Protein AF-Q9W372-F1 (afdb_monomer)

pLDDT: mean 86.79, std 15.68, range [39.38, 98.62]

Nearest PDB structures (foldseek):
  6opb-assembly3_B  TM=8.010E-01  e=6.451E-03  Aedes aegypti
  3l4a-assembly1_A  TM=7.062E-01  e=1.240E-02  Anopheles gambiae str. PEST
  3l47-assembly1_A  TM=7.186E-01  e=2.049E-02  Anopheles gambiae str. PEST
  3pji-assembly1_A  TM=7.086E-01  e=1.948E-02  Anopheles gambiae str. PEST
  3qme-assembly1_A  TM=6.723E-01  e=3.062E-02  Anopheles gambiae str. PEST

Solvent-accessible surface area (backbone atoms only — not comparable to full-atom values): 9395 Å² total; per-residue (Å²): 139,90,75,76,69,62,62,59,54,54,55,53,52,54,57,56,61,68,66,68,78,74,68,73,76,80,71,77,73,76,84,73,58,42,76,64,42,50,48,52,53,49,30,50,54,64,42,41,67,88,51,52,73,66,58,50,52,36,51,73,68,70,49,83,62,101,41,73,70,49,27,50,31,51,38,46,31,35,42,71,69,67,38,36,42,90,89,72,37,61,38,37,72,59,47,39,68,75,44,38,53,100,93,47,45,58,51,87,61,38,43,57,47,41,50,49,21,34,65,74,40,64,68,97,66,86,54,73,68,52,41,29,53,28,46,39,48,22,47,56,49,30,48,77,39,74,60,23,60,48,47,55,53,54,52,46,28,40,75,72,67,74,72

Organism: Drosophila melanogaster (NCBI:txid7227)

InterPro domains:
  IPR006170 Pheromone/general odorant binding protein [PF01395] (36-143)
  IPR006170 Pheromone/general odorant binding protein [SM00708] (43-146)
  IPR036728 Pheromone/general odorant binding protein superfamily [G3DSA:1.10.238.20] (42-150)
  IPR036728 Pheromone/general odorant binding protein superfamily [SSF47565] (39-142)

Radius of gyration: 27.06 Å; Cα contacts (8 Å, |Δi|>4): 129; chains: 1; bounding box: 69×53×75 Å

Foldseek 3Di:
DDDVPPVVVVVVVVVVVVVPPPPDPPPPPQLDDDPLLVLLVVLLCVLCVPPDPVRSVCVLQVNQDPDPSSLSSQVSSCVSVVQQDLVQGGPQVVCCVSFNDDPTDDSVFRSCQLNVLLVVQDDPDDDDVSSSVSNSSSLVSSCVGVNVVRVSVVSNCSVVVND

Sequence (163 aa):
MMRRSQIGLLSRLLLLLLVVELTPPAIPVPMRSSPQSLALLRARDQCGRELTAAQRLQLDRMQFEDAAHVRHYLHCFWSRLQLWLDETGFQAQRIVQSFGGERRLNVEQALPAINGCNAKTSSRGSGAQTVVDWCFRAFVCVLATPVGEWYKRHMSDVINGNA

Secondary structure (DSSP, 8-state):
---SHHHHHHHHHHHHHHHTT-------------HHHHHHHHHHHHHTTTS-HHHHHHHHTT---S-HHHHHHHHHHHHHTT-EETTTEE-HHHHHHHHBSTTSB-HHHHHHHHHHHHHHH-----SHHHHHHHHHHHHHHHHTSHHHHHHHHHHHHHHHT--

Structure (mmCIF, N/CA/C/O backbone):
data_AF-Q9W372-F1
#
_entry.id   AF-Q9W372-F1
#
loop_
_atom_site.group_PDB
_atom_site.id
_atom_site.type_symbol
_atom_site.label_atom_id
_atom_site.label_alt_id
_atom_site.label_comp_id
_atom_site.label_asym_id
_atom_site.label_entity_id
_atom_site.label_seq_id
_atom_site.pdbx_PDB_ins_code
_atom_site.Cartn_x
_atom_site.Cartn_y
_atom_site.Cartn_z
_atom_site.occupancy
_atom_site.B_iso_or_equiv
_atom_site.auth_seq_id
_atom_site.auth_comp_id
_atom_site.auth_asym_id
_atom_site.auth_atom_id
_atom_site.pdbx_PDB_model_num
ATOM 1 N N . MET A 1 1 ? 53.125 36.946 -60.446 1.00 39.38 1 MET A N 1
ATOM 2 C CA . MET A 1 1 ? 51.643 36.857 -60.390 1.00 39.38 1 MET A CA 1
ATOM 3 C C . MET A 1 1 ? 51.261 35.611 -59.584 1.00 39.38 1 MET A C 1
ATOM 5 O O . MET A 1 1 ? 52.075 34.709 -59.546 1.00 39.38 1 MET A O 1
ATOM 9 N N . MET A 1 2 ? 50.082 35.577 -58.942 1.00 48.38 2 MET A N 1
ATOM 10 C CA . MET A 1 2 ? 49.564 34.552 -57.992 1.00 48.38 2 MET A CA 1
ATOM 11 C C . MET A 1 2 ? 49.953 34.687 -56.501 1.00 48.38 2 MET A C 1
ATOM 13 O O . MET A 1 2 ? 50.725 33.904 -55.966 1.00 48.38 2 MET A O 1
ATOM 17 N N . ARG A 1 3 ? 49.312 35.620 -55.779 1.00 57.56 3 ARG A N 1
ATOM 18 C CA . ARG A 1 3 ? 49.050 35.483 -54.320 1.00 57.56 3 ARG A CA 1
ATOM 19 C C . ARG A 1 3 ? 47.614 35.847 -53.896 1.00 57.56 3 ARG A C 1
ATOM 21 O O . ARG A 1 3 ? 47.285 35.770 -52.721 1.00 57.56 3 ARG A O 1
ATOM 28 N N . ARG A 1 4 ? 46.720 36.186 -54.838 1.00 59.00 4 ARG A N 1
ATOM 29 C CA . ARG A 1 4 ? 45.326 36.586 -54.537 1.00 59.00 4 ARG A CA 1
ATOM 30 C C . ARG A 1 4 ? 44.377 35.419 -54.210 1.00 59.00 4 ARG A C 1
ATOM 32 O O . ARG A 1 4 ? 43.298 35.667 -53.694 1.00 59.00 4 ARG A O 1
ATOM 39 N N . SER A 1 5 ? 44.772 34.166 -54.460 1.00 60.56 5 SER A N 1
ATOM 40 C CA . SER A 1 5 ? 43.883 33.002 -54.277 1.00 60.56 5 SER A CA 1
ATOM 41 C C . SER A 1 5 ? 43.792 32.504 -52.823 1.00 60.56 5 SER A C 1
ATOM 43 O O . SER A 1 5 ? 42.772 31.959 -52.416 1.00 60.56 5 SER A O 1
ATOM 45 N N . GLN A 1 6 ? 44.825 32.726 -51.998 1.00 58.47 6 GLN A N 1
ATOM 46 C CA . GLN A 1 6 ? 44.859 32.176 -50.632 1.00 58.47 6 GLN A CA 1
ATOM 47 C C . GLN A 1 6 ? 43.989 32.950 -49.630 1.00 58.47 6 GLN A C 1
ATOM 49 O O . GLN A 1 6 ? 43.471 32.361 -48.685 1.00 58.47 6 GLN A O 1
ATOM 54 N N . ILE A 1 7 ? 43.760 34.248 -49.861 1.00 59.41 7 ILE A N 1
ATOM 55 C CA . ILE A 1 7 ? 42.961 35.092 -48.956 1.00 59.41 7 ILE A CA 1
ATOM 56 C C . ILE A 1 7 ? 41.478 34.676 -48.989 1.00 59.41 7 ILE A C 1
ATOM 58 O O . ILE A 1 7 ? 40.814 34.653 -47.954 1.00 59.41 7 ILE A O 1
ATOM 62 N N . GLY A 1 8 ? 40.967 34.268 -50.159 1.00 58.03 8 GLY A N 1
ATOM 63 C CA . GLY A 1 8 ? 39.575 33.830 -50.307 1.00 58.03 8 GLY A CA 1
ATOM 64 C C . GLY A 1 8 ? 39.264 32.505 -49.602 1.00 58.03 8 GLY A C 1
ATOM 65 O O . GLY A 1 8 ? 38.163 32.329 -49.082 1.00 58.03 8 GLY A O 1
ATOM 66 N N . LEU A 1 9 ? 40.234 31.587 -49.543 1.00 62.25 9 LEU A N 1
ATOM 67 C CA . LEU A 1 9 ? 40.067 30.283 -48.890 1.00 62.25 9 LEU A CA 1
ATOM 68 C C . LEU A 1 9 ? 40.033 30.409 -47.363 1.00 62.25 9 LEU A C 1
ATOM 70 O O . LEU A 1 9 ? 39.184 29.791 -46.726 1.00 62.25 9 LEU A O 1
ATOM 74 N N . LEU A 1 10 ? 40.886 31.262 -46.785 1.00 64.69 10 LEU A N 1
ATOM 75 C CA . LEU A 1 10 ? 40.915 31.499 -45.337 1.00 64.69 10 LEU A CA 1
ATOM 76 C C . LEU A 1 10 ? 39.623 32.158 -44.835 1.00 64.69 10 LEU A C 1
ATOM 78 O O . LEU A 1 10 ? 39.091 31.760 -43.802 1.00 64.69 10 LEU A O 1
ATOM 82 N N . SER A 1 11 ? 39.072 33.110 -45.594 1.00 67.94 11 SER A N 1
ATOM 83 C CA . SER A 1 11 ? 37.812 33.774 -45.234 1.00 67.94 11 SER A CA 1
ATOM 84 C C . SER A 1 11 ? 36.612 32.818 -45.271 1.00 67.94 11 SER A C 1
ATOM 86 O O . SER A 1 11 ? 35.770 32.862 -44.375 1.00 67.94 11 SER A O 1
ATOM 88 N N . ARG A 1 12 ? 36.559 31.899 -46.247 1.00 64.00 12 ARG A N 1
ATOM 89 C CA . ARG A 1 12 ? 35.511 30.865 -46.305 1.00 64.00 12 ARG A CA 1
ATOM 90 C C . ARG A 1 12 ? 35.622 29.851 -45.166 1.00 64.00 12 ARG A C 1
ATOM 92 O O . ARG A 1 12 ? 34.593 29.434 -44.646 1.00 64.00 12 ARG A O 1
ATOM 99 N N . LEU A 1 13 ? 36.841 29.488 -44.760 1.00 63.72 13 LEU A N 1
ATOM 100 C CA . LEU A 1 13 ? 37.056 28.564 -43.643 1.00 63.72 13 LEU A CA 1
ATOM 101 C C . LEU A 1 13 ? 36.618 29.175 -42.304 1.00 63.72 13 LEU A C 1
ATOM 103 O O . LEU A 1 13 ? 35.973 28.503 -41.505 1.00 63.72 13 LEU A O 1
ATOM 107 N N . LEU A 1 14 ? 36.920 30.460 -42.086 1.00 64.69 14 LEU A N 1
ATOM 108 C CA . LEU A 1 14 ? 36.547 31.167 -40.860 1.00 64.69 14 LEU A CA 1
ATOM 109 C C . LEU A 1 14 ? 35.024 31.328 -40.732 1.00 64.69 14 LEU A C 1
ATOM 111 O O . LEU A 1 14 ? 34.477 31.184 -39.642 1.00 64.69 14 LEU A O 1
ATOM 115 N N . LEU A 1 15 ? 34.330 31.574 -41.850 1.00 60.53 15 LEU A N 1
ATOM 116 C CA . LEU A 1 15 ? 32.871 31.682 -41.859 1.00 60.53 15 LEU A CA 1
ATOM 117 C C . LEU A 1 15 ? 32.191 30.321 -41.626 1.00 60.53 15 LEU A C 1
ATOM 119 O O . LEU A 1 15 ? 31.175 30.269 -40.942 1.00 60.53 15 LEU A O 1
ATOM 123 N N . LEU A 1 16 ? 32.760 29.221 -42.140 1.00 58.44 16 LEU A N 1
ATOM 124 C CA . LEU A 1 16 ? 32.255 27.872 -41.852 1.00 58.44 16 LEU A CA 1
ATOM 125 C C . LEU A 1 16 ? 32.456 27.477 -40.383 1.00 58.44 16 LEU A C 1
ATOM 127 O O . LEU A 1 16 ? 31.578 26.842 -39.809 1.00 58.44 16 LEU A O 1
ATOM 131 N N . LEU A 1 17 ? 33.573 27.875 -39.768 1.00 59.56 17 LEU A N 1
ATOM 132 C CA . LEU A 1 17 ? 33.836 27.616 -38.349 1.00 59.56 17 LEU A CA 1
ATOM 133 C C . LEU A 1 17 ? 32.842 28.339 -37.429 1.00 59.56 17 LEU A C 1
ATOM 135 O O . LEU A 1 17 ? 32.456 27.782 -36.407 1.00 59.56 17 LEU A O 1
ATOM 139 N N . LEU A 1 18 ? 32.366 29.530 -37.805 1.00 57.72 18 LEU A N 1
ATOM 140 C CA . LEU A 1 18 ? 31.424 30.293 -36.977 1.00 57.72 18 LEU A CA 1
ATOM 141 C C . LEU A 1 18 ? 29.989 29.735 -36.964 1.00 57.72 18 LEU A C 1
ATOM 143 O O . LEU A 1 18 ? 29.236 30.044 -36.046 1.00 57.72 18 LEU A O 1
ATOM 147 N N . VAL A 1 19 ? 29.592 28.921 -37.949 1.00 57.00 19 VAL A N 1
ATOM 148 C CA . VAL A 1 19 ? 28.222 28.371 -38.022 1.00 57.00 19 VAL A CA 1
ATOM 149 C C . VAL A 1 19 ? 28.062 27.090 -37.186 1.00 57.00 19 VAL A C 1
ATOM 151 O O . VAL A 1 19 ? 26.941 26.715 -36.852 1.00 57.00 19 VAL A O 1
ATOM 154 N N . VAL A 1 20 ? 29.155 26.422 -36.802 1.00 60.22 20 VAL A N 1
ATOM 155 C CA . VAL A 1 20 ? 29.088 25.083 -36.183 1.00 60.22 20 VAL A CA 1
ATOM 156 C C . VAL A 1 20 ? 28.820 25.105 -34.668 1.00 60.22 20 VAL A C 1
ATOM 158 O O . VAL A 1 20 ? 28.334 24.111 -34.140 1.00 60.22 20 VAL A O 1
ATOM 161 N N . GLU A 1 21 ? 29.013 26.220 -33.957 1.00 53.38 21 GLU A N 1
ATOM 162 C CA . GLU A 1 21 ? 28.850 26.254 -32.486 1.00 53.38 21 GLU A CA 1
ATOM 163 C C . GLU A 1 21 ? 27.515 26.826 -31.973 1.00 53.38 21 GLU A C 1
ATOM 165 O O . GLU A 1 21 ? 27.412 27.300 -30.845 1.00 53.38 21 GLU A O 1
ATOM 170 N N . LEU A 1 22 ? 26.446 26.738 -32.765 1.00 55.44 22 LEU A N 1
ATOM 171 C CA . LEU A 1 22 ? 25.080 26.998 -32.289 1.00 55.44 22 LEU A CA 1
ATOM 172 C C . LEU A 1 22 ? 24.267 25.701 -32.205 1.00 55.44 22 LEU A C 1
ATOM 174 O O . LEU A 1 22 ? 23.117 25.639 -32.628 1.00 55.44 22 LEU A O 1
ATOM 178 N N . THR A 1 23 ? 24.846 24.644 -31.631 1.00 60.53 23 THR A N 1
ATOM 179 C CA . THR A 1 23 ? 24.037 23.596 -30.999 1.00 60.53 23 THR A CA 1
ATOM 180 C C . THR A 1 23 ? 23.602 24.130 -29.636 1.00 60.53 23 THR A C 1
ATOM 182 O O . THR A 1 23 ? 24.441 24.182 -28.732 1.00 60.53 23 THR A O 1
ATOM 185 N N . PRO A 1 24 ? 22.340 24.570 -29.450 1.00 56.09 24 PRO A N 1
ATOM 186 C CA . PRO A 1 24 ? 21.874 24.922 -28.119 1.00 56.09 24 PRO A CA 1
ATOM 187 C C . PRO A 1 24 ? 22.107 23.711 -27.207 1.00 56.09 24 PRO A C 1
ATOM 189 O O . PRO A 1 24 ? 21.836 22.581 -27.634 1.00 56.09 24 PRO A O 1
ATOM 192 N N . PRO A 1 25 ? 22.649 23.910 -25.992 1.00 60.38 25 PRO A N 1
ATOM 193 C CA . PRO A 1 25 ? 22.896 22.809 -25.080 1.00 60.38 25 PRO A CA 1
ATOM 194 C C . PRO A 1 25 ? 21.588 22.047 -24.919 1.00 60.38 25 PRO A C 1
ATOM 196 O O . PRO A 1 25 ? 20.545 22.650 -24.657 1.00 60.38 25 PRO A O 1
ATOM 199 N N . ALA A 1 26 ? 21.638 20.732 -25.130 1.00 56.06 26 ALA A N 1
ATOM 200 C CA . ALA A 1 26 ? 20.535 19.847 -24.816 1.00 56.06 26 ALA A CA 1
ATOM 201 C C . ALA A 1 26 ? 20.230 20.029 -23.327 1.00 56.06 26 ALA A C 1
ATOM 203 O O . ALA A 1 26 ? 20.900 19.452 -22.474 1.00 56.06 26 ALA A O 1
ATOM 204 N N . ILE A 1 27 ? 19.269 20.898 -23.008 1.00 58.22 27 ILE A N 1
ATOM 205 C CA . ILE A 1 27 ? 18.729 21.020 -21.662 1.00 58.22 27 ILE A CA 1
ATOM 206 C C . ILE A 1 27 ? 18.218 19.616 -21.343 1.00 58.22 27 ILE A C 1
ATOM 208 O O . ILE A 1 27 ? 17.363 19.127 -22.090 1.00 58.22 27 ILE A O 1
ATOM 212 N N . PRO A 1 28 ? 18.748 18.932 -20.313 1.00 54.28 28 PRO A N 1
ATOM 213 C CA . PRO A 1 28 ? 18.255 17.621 -19.935 1.00 54.28 28 PRO A CA 1
ATOM 214 C C . PRO A 1 28 ? 16.759 17.759 -19.688 1.00 54.28 28 PRO A C 1
ATOM 216 O O . PRO A 1 28 ? 16.335 18.455 -18.764 1.00 54.28 28 PRO A O 1
ATOM 219 N N . VAL A 1 29 ? 15.952 17.165 -20.566 1.00 53.31 29 VAL A N 1
ATOM 220 C CA . VAL A 1 29 ? 14.507 17.121 -20.369 1.00 53.31 29 VAL A CA 1
ATOM 221 C C . VAL A 1 29 ? 14.312 16.403 -19.035 1.00 53.31 29 VAL A C 1
ATOM 223 O O . VAL A 1 29 ? 14.809 15.281 -18.902 1.00 53.31 29 VAL A O 1
ATOM 226 N N . PRO A 1 30 ? 13.670 17.022 -18.026 1.00 52.88 30 PRO A N 1
ATOM 227 C CA . PRO A 1 30 ? 13.485 16.373 -16.738 1.00 52.88 30 PRO A CA 1
ATOM 228 C C . PRO A 1 30 ? 12.809 15.023 -16.979 1.00 52.88 30 PRO A C 1
ATOM 230 O O . PRO A 1 30 ? 11.783 14.970 -17.665 1.00 52.88 30 PRO A O 1
ATOM 233 N N . MET A 1 31 ? 13.422 13.941 -16.479 1.00 50.59 31 MET A N 1
ATOM 234 C CA . MET A 1 31 ? 12.896 12.580 -16.593 1.00 50.59 31 MET A CA 1
ATOM 235 C C . MET A 1 31 ? 11.457 12.592 -16.083 1.00 50.59 31 MET A C 1
ATOM 237 O O . MET A 1 31 ? 11.191 12.713 -14.888 1.00 50.59 31 MET A O 1
ATOM 241 N N . ARG A 1 32 ? 10.509 12.566 -17.019 1.00 62.25 32 ARG A N 1
ATOM 242 C CA . ARG A 1 32 ? 9.089 12.615 -16.705 1.00 62.25 32 ARG A CA 1
ATOM 243 C C . ARG A 1 32 ? 8.731 11.267 -16.104 1.00 62.25 32 ARG A C 1
ATOM 245 O O . ARG A 1 32 ? 8.715 10.273 -16.823 1.00 62.25 32 ARG A O 1
ATOM 252 N N . SER A 1 33 ? 8.450 11.243 -14.803 1.00 69.25 33 SER A N 1
ATOM 253 C CA . SER A 1 33 ? 7.972 10.039 -14.126 1.00 69.25 33 SER A CA 1
ATOM 254 C C . SER A 1 33 ? 6.782 9.449 -14.885 1.00 69.25 33 SER A C 1
ATOM 256 O O . SER A 1 33 ? 5.926 10.192 -15.387 1.00 69.25 33 SER A O 1
ATOM 258 N N . SE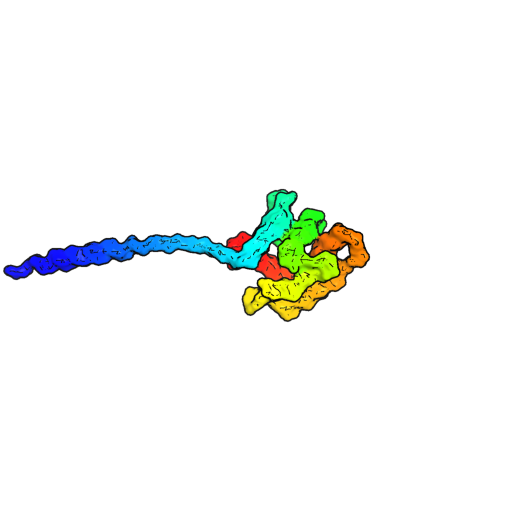R A 1 34 ? 6.708 8.119 -14.957 1.00 81.00 34 SER A N 1
ATOM 259 C CA . SER A 1 34 ? 5.561 7.449 -15.576 1.00 81.00 34 SER A CA 1
ATOM 260 C C . SER A 1 34 ? 4.239 7.887 -14.910 1.00 81.00 34 SER A C 1
ATOM 262 O O . SER A 1 34 ? 4.234 8.270 -13.732 1.00 81.00 34 SER A O 1
ATOM 264 N N . PRO A 1 35 ? 3.086 7.835 -15.607 1.00 86.25 35 PRO A N 1
ATOM 265 C CA . PRO A 1 35 ? 1.790 8.139 -14.996 1.00 86.25 35 PRO A CA 1
ATOM 266 C C . PRO A 1 35 ? 1.521 7.333 -13.716 1.00 86.25 35 PRO A C 1
ATOM 268 O O . PRO A 1 35 ? 0.913 7.855 -12.780 1.00 86.25 35 PRO A O 1
ATOM 271 N N . GLN A 1 36 ? 2.012 6.091 -13.663 1.00 87.12 36 GLN A N 1
ATOM 272 C CA . GLN A 1 36 ? 1.931 5.206 -12.504 1.00 87.12 36 GLN A CA 1
ATOM 273 C C . GLN A 1 36 ? 2.830 5.691 -11.359 1.00 87.12 36 GLN A C 1
ATOM 275 O O . GLN A 1 36 ? 2.339 5.856 -10.242 1.00 87.12 36 GLN A O 1
ATOM 280 N N . SER A 1 37 ? 4.101 6.005 -11.634 1.00 90.19 37 SER A N 1
ATOM 281 C CA . SER A 1 37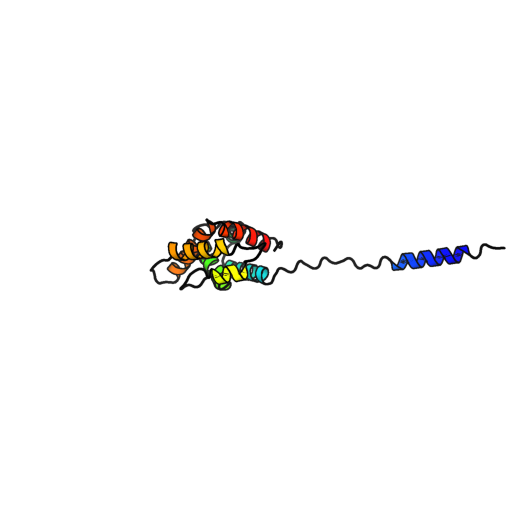 ? 5.026 6.600 -10.655 1.00 90.19 37 SER A CA 1
ATOM 282 C C . SER A 1 37 ? 4.422 7.878 -10.054 1.00 90.19 37 SER A C 1
ATOM 284 O O . SER A 1 37 ? 4.397 8.063 -8.839 1.00 90.19 37 SER A O 1
ATOM 28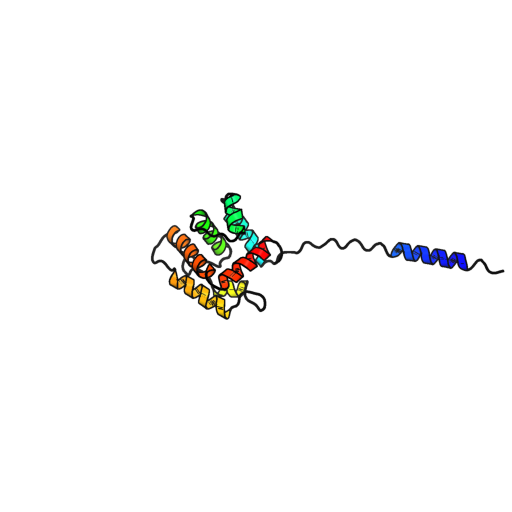6 N N . LEU A 1 38 ? 3.824 8.733 -10.890 1.00 92.75 38 LEU A N 1
ATOM 287 C CA . LEU A 1 38 ? 3.157 9.955 -10.441 1.00 92.75 38 LEU A CA 1
ATOM 288 C C . LEU A 1 38 ? 1.893 9.680 -9.603 1.00 92.75 38 LEU A C 1
ATOM 290 O O . LEU A 1 38 ? 1.552 10.480 -8.731 1.00 92.75 38 LEU A O 1
ATOM 294 N N . ALA A 1 39 ? 1.159 8.596 -9.862 1.00 94.94 39 ALA A N 1
ATOM 295 C CA . ALA A 1 39 ? 0.016 8.201 -9.036 1.00 94.94 39 ALA A CA 1
ATOM 296 C C . ALA A 1 39 ? 0.466 7.739 -7.639 1.00 94.94 39 ALA A C 1
ATOM 298 O O . ALA A 1 39 ? -0.110 8.180 -6.644 1.00 94.94 39 ALA A O 1
ATOM 299 N N . LEU A 1 40 ? 1.539 6.943 -7.561 1.00 95.56 40 LEU A N 1
ATOM 300 C CA . LEU A 1 40 ? 2.155 6.521 -6.298 1.00 95.56 40 LEU A CA 1
ATOM 301 C C . LEU A 1 40 ? 2.640 7.724 -5.480 1.00 95.56 40 LEU A C 1
ATOM 303 O O . LEU A 1 40 ? 2.310 7.841 -4.301 1.00 95.56 40 LEU A O 1
ATOM 307 N N . LEU A 1 41 ? 3.358 8.660 -6.112 1.00 95.88 41 LEU A N 1
ATOM 308 C CA . LEU A 1 41 ? 3.846 9.873 -5.446 1.00 95.88 41 LEU A CA 1
ATOM 309 C C . LEU A 1 41 ? 2.700 10.763 -4.944 1.00 95.88 41 LEU A C 1
ATOM 311 O O . LEU A 1 41 ? 2.775 11.288 -3.834 1.00 95.88 41 LEU A O 1
ATOM 315 N N . ARG A 1 42 ? 1.615 10.895 -5.719 1.00 97.56 42 ARG A N 1
ATOM 316 C CA . ARG A 1 42 ? 0.419 11.644 -5.298 1.00 97.56 42 ARG A CA 1
ATOM 317 C C . ARG A 1 42 ? -0.294 10.987 -4.119 1.00 97.56 42 ARG A C 1
ATOM 319 O O . ARG A 1 42 ? -0.657 11.693 -3.182 1.00 97.56 42 ARG A O 1
ATOM 326 N N . ALA A 1 43 ? -0.485 9.668 -4.144 1.00 98.00 43 ALA A N 1
ATOM 327 C CA . ALA A 1 43 ? -1.088 8.940 -3.027 1.00 98.00 43 ALA A CA 1
ATOM 328 C C . ALA A 1 43 ? -0.232 9.070 -1.758 1.00 98.00 43 ALA A C 1
ATOM 330 O O . ALA A 1 43 ? -0.762 9.384 -0.694 1.00 98.00 43 ALA A O 1
ATOM 331 N N . ARG A 1 44 ? 1.094 8.924 -1.891 1.00 97.00 44 ARG A N 1
ATOM 332 C CA . ARG A 1 44 ? 2.064 9.125 -0.805 1.00 97.00 44 ARG A CA 1
ATOM 333 C C . ARG A 1 44 ? 1.956 10.520 -0.194 1.00 97.00 44 ARG A C 1
ATOM 335 O O . ARG A 1 44 ? 1.838 10.636 1.023 1.00 97.00 44 ARG A O 1
ATOM 342 N N . ASP A 1 45 ? 1.970 11.573 -1.011 1.00 97.19 45 ASP A N 1
ATOM 343 C CA . ASP A 1 45 ? 1.879 12.945 -0.500 1.00 97.19 45 ASP A CA 1
ATOM 344 C C . ASP A 1 45 ? 0.545 13.205 0.212 1.00 97.19 45 ASP A C 1
ATOM 346 O O . ASP A 1 45 ? 0.523 13.725 1.327 1.00 97.19 45 ASP A O 1
ATOM 350 N N . GLN A 1 46 ? -0.567 12.784 -0.396 1.00 98.31 46 GLN A N 1
ATOM 351 C CA . GLN A 1 46 ? -1.909 12.999 0.145 1.00 98.31 46 GLN A CA 1
ATOM 352 C C . GLN A 1 46 ? -2.139 12.252 1.460 1.00 98.31 46 GLN A C 1
ATOM 354 O O . GLN A 1 46 ? -2.668 12.841 2.400 1.00 98.31 46 GLN A O 1
ATOM 359 N N . CYS A 1 47 ? -1.734 10.985 1.540 1.00 98.31 47 CYS A N 1
ATOM 360 C CA . CYS A 1 47 ? -1.903 10.166 2.739 1.00 98.31 47 CYS A CA 1
ATOM 361 C C . CYS A 1 47 ? -0.869 10.478 3.825 1.00 98.31 47 CYS A C 1
ATOM 363 O O . CYS A 1 47 ? -1.092 10.176 4.991 1.00 98.31 47 CYS A O 1
ATOM 365 N N . GLY A 1 48 ? 0.249 11.111 3.466 1.00 97.75 48 GLY A N 1
ATOM 366 C CA . GLY A 1 48 ? 1.265 11.540 4.418 1.00 97.75 48 GLY A CA 1
ATOM 367 C C . GLY A 1 48 ? 0.984 12.886 5.089 1.00 97.75 48 GLY A C 1
ATOM 368 O O . GLY A 1 48 ? 1.764 13.282 5.951 1.00 97.75 48 GLY A O 1
ATOM 369 N N . ARG A 1 49 ? -0.061 13.636 4.702 1.00 96.81 49 ARG A N 1
ATOM 370 C CA . ARG A 1 49 ? -0.294 15.036 5.141 1.00 96.81 49 ARG A CA 1
ATOM 371 C C . ARG A 1 49 ? -0.252 15.245 6.650 1.00 96.81 49 ARG A C 1
ATOM 373 O O . ARG A 1 49 ? 0.316 16.237 7.087 1.00 96.81 49 ARG A O 1
ATOM 380 N N . GLU A 1 50 ? -0.784 14.300 7.410 1.00 94.69 50 GLU A N 1
ATOM 381 C CA . GLU A 1 50 ? -0.866 14.370 8.874 1.00 94.69 50 GLU A CA 1
ATOM 382 C C . GLU A 1 50 ? 0.360 13.769 9.580 1.00 94.69 50 GLU A C 1
ATOM 384 O O . GLU A 1 50 ? 0.481 13.847 10.800 1.00 94.69 50 GLU A O 1
ATOM 389 N N . LEU A 1 51 ? 1.292 13.178 8.827 1.00 97.75 51 LEU A N 1
ATOM 390 C CA . LEU A 1 51 ? 2.509 12.591 9.373 1.00 97.75 51 LEU A CA 1
ATOM 391 C C . LEU A 1 51 ? 3.575 13.654 9.629 1.00 97.75 51 LEU A C 1
ATOM 393 O O . LEU A 1 51 ? 3.830 14.530 8.797 1.00 97.75 51 LEU A O 1
ATOM 397 N N . THR A 1 52 ? 4.285 13.492 10.741 1.00 98.19 52 THR A N 1
ATOM 398 C CA . THR A 1 52 ? 5.511 14.243 11.022 1.00 98.19 52 THR A CA 1
ATOM 399 C C . THR A 1 52 ? 6.608 13.913 10.004 1.00 98.19 52 THR A C 1
ATOM 401 O O . THR A 1 52 ? 6.606 12.855 9.367 1.00 98.19 52 THR A O 1
ATOM 404 N N . ALA A 1 53 ? 7.605 14.792 9.883 1.00 96.88 53 ALA A N 1
ATOM 405 C CA . ALA A 1 53 ? 8.754 14.559 9.007 1.00 96.88 53 ALA A CA 1
ATOM 406 C C . ALA A 1 53 ? 9.502 13.252 9.341 1.00 96.88 53 ALA A C 1
ATOM 408 O O . ALA A 1 53 ? 9.922 12.538 8.432 1.00 96.88 53 ALA A O 1
ATOM 409 N N . ALA A 1 54 ? 9.618 12.908 10.629 1.00 97.69 54 ALA A N 1
ATOM 410 C CA . ALA A 1 54 ? 10.256 11.669 11.073 1.00 97.69 54 ALA A CA 1
ATOM 411 C C . ALA A 1 54 ? 9.470 10.424 10.629 1.00 97.69 54 ALA A C 1
ATOM 413 O O . ALA A 1 54 ? 10.055 9.507 10.055 1.00 97.69 54 ALA A O 1
ATOM 414 N N . GLN A 1 55 ? 8.145 10.428 10.806 1.00 98.06 55 GLN A N 1
ATOM 415 C CA . GLN A 1 55 ? 7.275 9.329 10.369 1.00 98.06 55 GLN A CA 1
ATOM 416 C C . GLN A 1 55 ? 7.298 9.156 8.847 1.00 98.06 55 GLN A C 1
ATOM 418 O O . GLN A 1 55 ? 7.407 8.037 8.348 1.00 98.06 55 GLN A O 1
ATOM 423 N N . ARG A 1 56 ? 7.258 10.262 8.090 1.00 96.94 56 ARG A N 1
ATOM 424 C CA . ARG A 1 56 ? 7.403 10.218 6.626 1.00 96.94 56 ARG A CA 1
ATOM 425 C C . ARG A 1 56 ? 8.729 9.579 6.216 1.00 96.94 56 ARG A C 1
ATOM 427 O O . ARG A 1 56 ? 8.736 8.694 5.367 1.00 96.94 56 ARG A O 1
ATOM 434 N N . LEU A 1 57 ? 9.829 9.970 6.860 1.00 95.56 57 LEU A N 1
ATOM 435 C CA . LEU A 1 57 ? 11.151 9.413 6.581 1.00 95.56 57 LEU A CA 1
ATOM 436 C C . LEU A 1 57 ? 11.239 7.909 6.892 1.00 95.56 57 LEU A C 1
ATOM 438 O O . LEU A 1 57 ? 11.907 7.180 6.161 1.00 95.56 57 LEU A O 1
ATOM 442 N N . GLN A 1 58 ? 10.581 7.425 7.948 1.00 97.00 58 GLN A N 1
ATOM 443 C CA . GLN A 1 58 ? 10.512 5.987 8.245 1.00 97.00 58 GLN A CA 1
ATOM 444 C C . GLN A 1 58 ? 9.796 5.221 7.124 1.00 97.00 58 GLN A C 1
ATOM 446 O O . GLN A 1 58 ? 10.327 4.227 6.624 1.00 97.00 58 GLN A O 1
ATOM 451 N N . LEU A 1 59 ? 8.646 5.723 6.666 1.00 96.50 59 LEU A N 1
ATOM 452 C CA . LEU A 1 59 ? 7.901 5.118 5.558 1.00 96.50 59 LEU A CA 1
ATOM 453 C C . LEU A 1 59 ? 8.702 5.132 4.249 1.00 96.50 59 LEU A C 1
ATOM 455 O O . LEU A 1 59 ? 8.709 4.136 3.529 1.00 96.50 59 LEU A O 1
ATOM 459 N N . ASP A 1 60 ? 9.435 6.213 3.971 1.00 93.88 60 ASP A N 1
ATOM 460 C CA . ASP A 1 60 ? 10.324 6.318 2.803 1.00 93.88 60 ASP A CA 1
ATOM 461 C C . ASP A 1 60 ? 11.480 5.314 2.851 1.00 93.88 60 ASP A C 1
ATOM 463 O O . ASP A 1 60 ? 11.944 4.827 1.822 1.00 93.88 60 ASP A O 1
ATOM 467 N N . ARG A 1 61 ? 11.921 4.962 4.061 1.00 95.69 61 ARG A N 1
ATOM 468 C CA . ARG A 1 61 ? 12.913 3.911 4.319 1.00 95.69 61 ARG A CA 1
ATOM 469 C C . ARG A 1 61 ? 12.305 2.508 4.350 1.00 95.69 61 ARG A C 1
ATOM 471 O O . ARG A 1 61 ? 12.991 1.565 4.736 1.00 95.69 61 ARG A O 1
ATOM 478 N N . MET A 1 62 ? 11.041 2.359 3.950 1.00 95.44 62 MET A N 1
ATOM 479 C CA . MET A 1 62 ? 10.298 1.097 3.958 1.00 95.44 62 MET A CA 1
ATOM 480 C C . MET A 1 62 ? 10.183 0.466 5.355 1.00 95.44 62 MET A C 1
ATOM 482 O O . MET A 1 62 ? 10.124 -0.759 5.489 1.00 95.44 62 MET A O 1
ATOM 486 N N . GLN A 1 63 ? 10.166 1.293 6.403 1.00 96.00 63 GLN A N 1
ATOM 487 C CA . GLN A 1 63 ? 9.990 0.859 7.786 1.00 96.00 63 GLN A CA 1
ATOM 488 C C . GLN A 1 63 ? 8.514 0.980 8.161 1.00 96.00 63 GLN A C 1
ATOM 490 O O . GLN A 1 63 ? 7.999 2.075 8.377 1.00 96.00 63 GLN A O 1
ATOM 495 N N . PHE A 1 64 ? 7.832 -0.162 8.219 1.00 97.06 64 PHE A N 1
ATOM 496 C CA . PHE A 1 64 ? 6.403 -0.248 8.513 1.00 97.06 64 PHE A CA 1
ATOM 497 C C . PHE A 1 64 ? 6.197 -0.872 9.893 1.00 97.06 64 PHE A C 1
ATOM 499 O O . PHE A 1 64 ? 5.918 -2.064 10.013 1.00 97.06 64 PHE A O 1
ATOM 506 N N . GLU A 1 65 ? 6.399 -0.074 10.938 1.00 96.44 65 GLU A N 1
ATOM 507 C CA . GLU A 1 65 ? 6.125 -0.505 12.309 1.00 96.44 65 GLU A CA 1
ATOM 508 C C . GLU A 1 65 ? 4.624 -0.687 12.560 1.00 96.44 65 GLU A C 1
ATOM 510 O O . GLU A 1 65 ? 3.778 -0.094 11.885 1.00 96.44 65 GLU A O 1
ATOM 515 N N . ASP A 1 66 ? 4.288 -1.498 13.562 1.00 97.56 66 ASP A N 1
ATOM 516 C CA . ASP A 1 66 ? 2.904 -1.709 13.966 1.00 97.56 66 ASP A CA 1
ATOM 517 C C . ASP A 1 66 ? 2.386 -0.552 14.839 1.00 97.56 66 ASP A C 1
ATOM 519 O O . ASP A 1 66 ? 2.169 -0.689 16.042 1.00 97.56 66 ASP A O 1
ATOM 523 N N . ALA A 1 67 ? 2.218 0.616 14.217 1.00 97.94 67 ALA A N 1
ATOM 524 C CA . ALA A 1 67 ? 1.747 1.838 14.857 1.00 97.94 67 ALA A CA 1
ATOM 525 C C . ALA A 1 67 ? 0.520 2.412 14.142 1.00 97.94 67 ALA A C 1
ATOM 527 O O . ALA A 1 67 ? 0.388 2.323 12.921 1.00 97.94 67 ALA A O 1
ATOM 528 N N . ALA A 1 68 ? -0.363 3.077 14.894 1.00 97.69 68 ALA A N 1
ATOM 529 C CA . ALA A 1 68 ? -1.629 3.594 14.369 1.00 97.69 68 ALA A CA 1
ATOM 530 C C . ALA A 1 68 ? -1.447 4.468 13.115 1.00 97.69 68 ALA A C 1
ATOM 532 O O . ALA A 1 68 ? -2.156 4.279 12.130 1.00 97.69 68 ALA A O 1
ATOM 533 N N . HIS A 1 69 ? -0.472 5.377 13.112 1.00 97.44 69 HIS A N 1
ATOM 534 C CA . HIS A 1 69 ? -0.216 6.264 11.976 1.00 97.44 69 HIS A CA 1
ATOM 535 C C . HIS A 1 69 ? 0.246 5.504 10.716 1.00 97.44 69 HIS A C 1
ATOM 537 O O . HIS A 1 69 ? -0.151 5.868 9.611 1.00 97.44 69 HIS A O 1
ATOM 543 N N . VAL A 1 70 ? 1.009 4.413 10.867 1.00 98.38 70 VAL A N 1
ATOM 544 C CA . VAL A 1 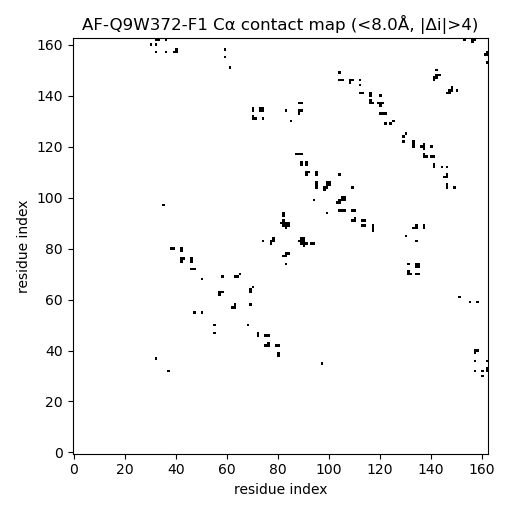70 ? 1.420 3.541 9.753 1.00 98.38 70 VAL A CA 1
ATOM 545 C C . VAL A 1 70 ? 0.216 2.799 9.180 1.00 98.38 70 VAL A C 1
ATOM 547 O O . VAL A 1 70 ? 0.041 2.769 7.962 1.00 98.38 70 VAL A O 1
ATOM 550 N N . ARG A 1 71 ? -0.651 2.244 10.039 1.00 98.25 71 ARG A N 1
ATOM 551 C CA . ARG A 1 71 ? -1.859 1.529 9.592 1.00 98.25 71 ARG A CA 1
ATOM 552 C C . ARG A 1 71 ? -2.792 2.442 8.792 1.00 98.25 71 ARG A C 1
ATOM 554 O O . ARG A 1 71 ? -3.204 2.078 7.693 1.00 98.25 71 ARG A O 1
ATOM 561 N N . HIS A 1 72 ? -3.063 3.644 9.304 1.00 98.12 72 HIS A N 1
ATOM 562 C CA . HIS A 1 72 ? -3.902 4.633 8.618 1.00 98.12 72 HIS A CA 1
ATOM 563 C C . HIS A 1 72 ? -3.266 5.125 7.315 1.00 98.12 72 HIS A C 1
ATOM 565 O O . HIS A 1 72 ? -3.953 5.214 6.296 1.00 98.12 72 HIS A O 1
ATOM 571 N N . TYR A 1 73 ? -1.954 5.389 7.315 1.00 98.62 73 TYR A N 1
ATOM 572 C CA . TYR A 1 73 ? -1.230 5.762 6.101 1.00 98.62 73 TYR A CA 1
ATOM 573 C C . TYR A 1 73 ? -1.369 4.689 5.016 1.00 98.62 73 TYR A C 1
ATOM 575 O O . TYR A 1 73 ? -1.725 5.010 3.884 1.00 98.62 73 TYR A O 1
ATOM 583 N N . LEU A 1 74 ? -1.125 3.420 5.356 1.00 98.56 74 LEU A N 1
ATOM 584 C CA . LEU A 1 74 ? -1.192 2.312 4.403 1.00 98.56 74 LEU A CA 1
ATOM 585 C C . LEU A 1 74 ? -2.611 2.098 3.876 1.00 98.56 74 LEU A C 1
ATOM 587 O O . LEU A 1 74 ? -2.785 1.956 2.666 1.00 98.56 74 LEU A O 1
ATOM 591 N N . HIS A 1 75 ? -3.621 2.127 4.750 1.00 98.38 75 HIS A N 1
ATOM 592 C CA . HIS A 1 75 ? -5.020 2.020 4.329 1.00 98.38 75 HIS A CA 1
ATOM 593 C C . HIS A 1 75 ? -5.409 3.156 3.374 1.00 98.38 75 HIS A C 1
ATOM 595 O O . HIS A 1 75 ? -5.920 2.887 2.286 1.00 98.38 75 HIS A O 1
ATOM 601 N N . CYS A 1 76 ? -5.067 4.408 3.702 1.00 98.56 76 CYS A N 1
ATOM 602 C CA . CYS A 1 76 ? -5.278 5.546 2.806 1.00 98.56 76 CYS A CA 1
ATOM 603 C C . CYS A 1 76 ? -4.553 5.356 1.467 1.00 98.56 76 CYS A C 1
ATOM 605 O O . CYS A 1 76 ? -5.147 5.552 0.404 1.00 98.56 76 CYS A O 1
ATOM 607 N N . PHE A 1 77 ? -3.274 4.972 1.510 1.00 98.56 77 PHE A N 1
ATOM 608 C CA . PHE A 1 77 ? -2.414 4.857 0.337 1.00 98.56 77 PHE A CA 1
ATOM 609 C C . PHE A 1 77 ? -2.973 3.843 -0.663 1.00 98.56 77 PHE A C 1
ATOM 611 O O . PHE A 1 77 ? -3.183 4.170 -1.833 1.00 98.56 77 PHE A O 1
ATOM 618 N N . TRP A 1 78 ? -3.289 2.635 -0.198 1.00 98.38 78 TRP A N 1
ATOM 619 C CA . TRP A 1 78 ? -3.797 1.571 -1.059 1.00 98.38 78 TRP A CA 1
ATOM 620 C C . TRP A 1 78 ? -5.233 1.815 -1.533 1.00 98.38 78 TRP A C 1
ATOM 622 O O . TRP A 1 78 ? -5.555 1.502 -2.684 1.00 98.38 78 TRP A O 1
ATOM 632 N N . SER A 1 79 ? -6.069 2.441 -0.701 1.00 98.38 79 SER A N 1
ATOM 633 C CA . SER A 1 79 ? -7.435 2.824 -1.078 1.00 98.38 79 SER A CA 1
ATOM 634 C C . SER A 1 79 ? -7.445 3.918 -2.148 1.00 98.38 79 SER A C 1
ATOM 636 O O . SER A 1 79 ? -8.192 3.825 -3.121 1.00 98.38 79 SER A O 1
ATOM 638 N N . ARG A 1 80 ? -6.560 4.925 -2.054 1.00 98.00 80 ARG A N 1
ATOM 639 C CA . ARG A 1 80 ? -6.430 5.976 -3.085 1.00 98.00 80 ARG A CA 1
ATOM 640 C C . ARG A 1 80 ? -5.974 5.440 -4.436 1.00 98.00 80 ARG A C 1
ATOM 642 O O . ARG A 1 80 ? -6.354 5.992 -5.465 1.00 98.00 80 ARG A O 1
ATOM 649 N N . LEU A 1 81 ? -5.185 4.372 -4.436 1.00 97.06 81 LEU A N 1
ATOM 650 C CA . LEU A 1 81 ? -4.779 3.672 -5.655 1.00 97.06 81 LEU A CA 1
ATOM 651 C C . LEU A 1 81 ? -5.858 2.706 -6.169 1.00 97.06 81 LEU A C 1
ATOM 653 O O . LEU A 1 81 ? -5.687 2.127 -7.237 1.00 97.06 81 LEU A O 1
ATOM 657 N N . GLN A 1 82 ? -6.960 2.522 -5.430 1.00 97.12 82 GLN A N 1
ATOM 658 C CA . GLN A 1 82 ? -8.012 1.538 -5.714 1.00 97.12 82 GLN A CA 1
ATOM 659 C C . GLN A 1 82 ? -7.473 0.101 -5.833 1.00 97.12 82 GLN A C 1
ATOM 661 O O . GLN A 1 82 ? -7.980 -0.715 -6.616 1.00 97.12 82 GLN A O 1
ATOM 666 N N . LEU A 1 83 ? -6.421 -0.184 -5.059 1.00 98.00 83 LEU A N 1
ATOM 667 C CA . LEU A 1 83 ? -5.761 -1.487 -4.949 1.00 98.00 83 LEU A CA 1
ATOM 668 C C . LEU A 1 83 ? -6.106 -2.200 -3.639 1.00 98.00 83 LEU A C 1
ATOM 670 O O . LEU A 1 83 ? -5.773 -3.372 -3.491 1.00 98.00 83 LEU A O 1
ATOM 674 N N . TRP A 1 84 ? -6.789 -1.513 -2.726 1.00 98.12 84 TRP A N 1
ATOM 675 C CA . TRP A 1 84 ? -7.457 -2.070 -1.558 1.00 98.12 84 TRP A CA 1
ATOM 676 C C . TRP A 1 84 ? -8.948 -1.736 -1.638 1.00 98.12 84 TRP A C 1
ATOM 678 O O . TRP A 1 84 ? -9.299 -0.613 -2.004 1.00 98.12 84 TRP A O 1
ATOM 688 N N . LEU A 1 85 ? -9.799 -2.709 -1.319 1.00 96.69 85 LEU A N 1
ATOM 689 C CA . LEU A 1 85 ? -11.226 -2.524 -1.069 1.00 96.69 85 LEU A CA 1
ATOM 690 C C . LEU A 1 85 ? -11.546 -3.073 0.320 1.00 96.69 85 LEU A C 1
ATOM 692 O O . LEU A 1 85 ? -11.065 -4.145 0.687 1.00 96.69 85 LEU A O 1
ATOM 696 N N . ASP A 1 86 ? -12.372 -2.364 1.077 1.00 95.25 86 ASP A N 1
ATOM 697 C CA . ASP A 1 86 ? -12.646 -2.686 2.480 1.00 95.25 86 ASP A CA 1
ATOM 698 C C . ASP A 1 86 ? -13.401 -4.013 2.652 1.00 95.25 86 ASP A C 1
ATOM 700 O O . ASP A 1 86 ? -13.322 -4.642 3.706 1.00 95.25 86 ASP A O 1
ATOM 704 N N . GLU A 1 87 ? -14.086 -4.473 1.604 1.00 93.00 87 GLU A N 1
ATOM 705 C CA . GLU A 1 87 ? -14.857 -5.713 1.584 1.00 93.00 87 GLU A CA 1
ATOM 706 C C . GLU A 1 87 ? -14.030 -6.932 1.151 1.00 93.00 87 GLU A C 1
ATOM 708 O O . GLU A 1 87 ? -14.316 -8.055 1.568 1.00 93.00 87 GLU A O 1
ATOM 713 N N . THR A 1 88 ? -13.022 -6.739 0.294 1.00 94.94 88 THR A N 1
ATOM 714 C CA . THR A 1 88 ? -12.304 -7.843 -0.377 1.00 94.94 88 THR A CA 1
ATOM 715 C C . THR A 1 88 ? -10.789 -7.833 -0.176 1.00 94.94 88 THR A C 1
ATOM 717 O O . THR A 1 88 ? -10.115 -8.799 -0.538 1.00 94.94 88 THR A O 1
ATOM 720 N N . GLY A 1 89 ? -10.245 -6.785 0.436 1.00 97.25 89 GLY A N 1
ATOM 721 C CA . GLY A 1 89 ? -8.824 -6.606 0.690 1.00 97.25 89 GLY A CA 1
ATOM 722 C C . GLY A 1 89 ? -8.042 -6.156 -0.544 1.00 97.25 89 GLY A C 1
ATOM 723 O O . GLY A 1 89 ? -8.515 -5.351 -1.349 1.00 97.25 89 GLY A O 1
ATOM 724 N N . PHE A 1 90 ? -6.811 -6.652 -0.699 1.00 98.50 90 PHE A N 1
ATOM 725 C CA . PHE A 1 90 ? -5.971 -6.292 -1.840 1.00 98.50 90 PHE A CA 1
ATOM 726 C C . PHE A 1 90 ? -6.517 -6.840 -3.158 1.00 98.50 90 PHE A C 1
ATOM 728 O O . PHE A 1 90 ? -6.707 -8.046 -3.321 1.00 98.50 90 PHE A O 1
ATOM 735 N N . GLN A 1 91 ? -6.651 -5.965 -4.150 1.00 98.00 91 GLN A N 1
ATOM 736 C CA . GLN A 1 91 ? -7.114 -6.301 -5.490 1.00 98.00 91 GLN A CA 1
ATOM 737 C C . GLN A 1 91 ? -5.969 -6.894 -6.319 1.00 98.00 91 GLN A C 1
ATOM 739 O O . GLN A 1 91 ? -5.416 -6.232 -7.199 1.00 98.00 91 GLN A O 1
ATOM 744 N N . ALA A 1 92 ? -5.615 -8.155 -6.051 1.00 96.88 92 ALA A N 1
ATOM 745 C CA . ALA A 1 92 ? -4.460 -8.837 -6.646 1.00 96.88 92 ALA A CA 1
ATOM 746 C C . ALA A 1 92 ? -4.401 -8.704 -8.178 1.00 96.88 92 ALA A C 1
ATOM 748 O O . ALA A 1 92 ? -3.355 -8.363 -8.727 1.00 96.88 92 ALA A O 1
ATOM 749 N N . GLN A 1 93 ? -5.535 -8.885 -8.867 1.00 95.62 93 GLN A N 1
ATOM 750 C CA . GLN A 1 93 ? -5.614 -8.753 -10.325 1.00 95.62 93 GLN A CA 1
ATOM 751 C C . GLN A 1 93 ? -5.284 -7.333 -10.811 1.00 95.62 93 GLN A C 1
ATOM 753 O O . GLN A 1 93 ? -4.558 -7.173 -11.789 1.00 95.62 93 GLN A O 1
ATOM 758 N N . ARG A 1 94 ? -5.751 -6.295 -10.107 1.00 95.44 94 ARG A N 1
ATOM 759 C CA . ARG A 1 94 ? -5.435 -4.897 -10.445 1.00 95.44 94 ARG A CA 1
ATOM 760 C C . ARG A 1 94 ? -3.977 -4.560 -10.160 1.00 95.44 94 ARG A C 1
ATOM 762 O O . ARG A 1 94 ? -3.364 -3.826 -10.931 1.00 95.44 94 ARG A O 1
ATOM 769 N N . ILE A 1 95 ? -3.414 -5.118 -9.087 1.00 95.19 95 ILE A N 1
ATOM 770 C CA . ILE A 1 95 ? -2.000 -4.951 -8.732 1.00 95.19 95 ILE A CA 1
ATOM 771 C C . ILE A 1 95 ? -1.122 -5.522 -9.850 1.00 95.19 95 ILE A C 1
ATOM 773 O O . ILE A 1 95 ? -0.260 -4.815 -10.366 1.00 95.19 95 ILE A O 1
ATOM 777 N N . VAL A 1 96 ? -1.375 -6.753 -10.304 1.00 93.94 96 VAL A N 1
ATOM 778 C CA . VAL A 1 96 ? -0.581 -7.347 -11.395 1.00 93.94 96 VAL A CA 1
ATOM 779 C C . VAL A 1 96 ? -0.846 -6.704 -12.758 1.00 93.94 96 VAL A C 1
ATOM 781 O O . VAL A 1 96 ? 0.056 -6.660 -13.581 1.00 93.94 96 VAL A O 1
ATOM 784 N N . GLN A 1 97 ? -2.030 -6.142 -13.008 1.00 92.19 97 GLN A N 1
ATOM 785 C CA . GLN A 1 97 ? -2.273 -5.339 -14.216 1.00 92.19 97 GLN A CA 1
ATOM 786 C C . GLN A 1 97 ? -1.499 -4.016 -14.190 1.00 92.19 97 GLN A C 1
ATOM 788 O O . GLN A 1 97 ? -0.960 -3.590 -15.208 1.00 92.19 97 GLN A O 1
ATOM 793 N N . SER A 1 98 ? -1.424 -3.377 -13.022 1.00 88.81 98 SER A N 1
ATOM 794 C CA . SER A 1 98 ? -0.724 -2.101 -12.842 1.00 88.81 98 SER A CA 1
ATOM 795 C C . SER A 1 98 ? 0.793 -2.269 -12.894 1.00 88.81 98 SER A C 1
ATOM 797 O O . SER A 1 98 ? 1.493 -1.436 -13.469 1.00 88.81 98 SER A O 1
ATOM 799 N N . PHE A 1 99 ? 1.299 -3.354 -12.303 1.00 90.25 99 PHE A N 1
ATOM 800 C CA . PHE A 1 99 ? 2.721 -3.533 -12.030 1.00 90.25 99 PHE A CA 1
ATOM 801 C C . PHE A 1 99 ? 3.338 -4.790 -12.639 1.00 90.25 99 PHE A C 1
ATOM 803 O O . PHE A 1 99 ? 4.517 -5.022 -12.420 1.00 90.25 99 PHE A O 1
ATOM 810 N N . GLY A 1 100 ? 2.603 -5.619 -13.376 1.00 81.50 100 GLY A N 1
ATOM 811 C CA . GLY A 1 100 ? 3.131 -6.830 -14.013 1.00 81.50 100 GLY A CA 1
ATOM 812 C C . GLY A 1 100 ? 3.846 -6.560 -15.340 1.00 81.50 100 GLY A C 1
ATOM 813 O O . GLY A 1 100 ? 3.628 -5.526 -15.978 1.00 81.50 100 GLY A O 1
ATOM 814 N N . GLY A 1 101 ? 4.726 -7.485 -15.742 1.00 70.75 101 GLY A N 1
ATOM 815 C CA . GLY A 1 101 ? 5.492 -7.457 -17.002 1.00 70.75 101 GLY A CA 1
ATOM 816 C C . GLY A 1 101 ? 6.918 -8.016 -16.865 1.00 70.75 101 GLY A C 1
ATOM 817 O O . GLY A 1 101 ? 7.368 -8.281 -15.755 1.00 70.75 101 GLY A O 1
ATOM 818 N N . GLU A 1 102 ? 7.648 -8.159 -17.980 1.00 59.16 102 GLU A N 1
ATOM 819 C CA . GLU A 1 102 ? 8.947 -8.874 -18.052 1.00 59.16 102 GLU A CA 1
ATOM 820 C C . GLU A 1 102 ? 10.048 -8.344 -17.114 1.00 59.16 102 GLU A C 1
ATOM 822 O O . GLU A 1 102 ? 10.885 -9.110 -16.647 1.00 59.16 102 GLU A O 1
ATOM 827 N N . ARG A 1 103 ? 10.050 -7.041 -16.802 1.00 70.00 103 ARG A N 1
ATOM 828 C CA . ARG A 1 103 ? 10.969 -6.415 -15.824 1.00 70.00 103 ARG A CA 1
ATOM 829 C C . ARG A 1 103 ? 10.255 -5.915 -14.570 1.00 70.00 103 ARG A C 1
ATOM 831 O O . ARG A 1 103 ? 10.737 -5.013 -13.889 1.00 70.00 103 ARG A O 1
ATOM 838 N N . ARG A 1 104 ? 9.054 -6.425 -14.315 1.00 82.94 104 ARG A N 1
ATOM 839 C CA . ARG A 1 104 ? 8.149 -5.898 -13.297 1.00 82.94 104 ARG A CA 1
ATOM 840 C C . ARG A 1 104 ? 7.698 -7.014 -12.345 1.00 82.94 104 ARG A C 1
ATOM 842 O O . ARG A 1 104 ? 8.398 -8.009 -12.184 1.00 82.94 104 ARG A O 1
ATOM 849 N N . LEU A 1 105 ? 6.585 -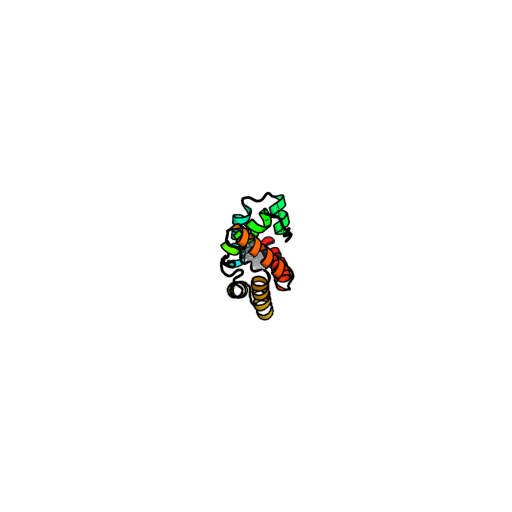6.823 -11.644 1.00 88.56 105 LEU A N 1
ATOM 850 C CA . LEU A 1 105 ? 6.058 -7.793 -10.688 1.00 88.56 105 LEU A CA 1
ATOM 851 C C . LEU A 1 105 ? 5.767 -9.135 -11.384 1.00 88.56 105 LEU A C 1
ATOM 853 O O . LEU A 1 105 ? 5.012 -9.179 -12.357 1.00 88.56 105 LEU A O 1
ATOM 857 N N . ASN A 1 106 ? 6.341 -10.229 -10.873 1.00 90.50 106 ASN A N 1
ATOM 858 C CA . ASN A 1 106 ? 6.064 -11.572 -11.382 1.00 90.50 106 ASN A CA 1
ATOM 859 C C . ASN A 1 106 ? 4.597 -11.934 -11.103 1.00 90.50 106 ASN A C 1
ATOM 861 O O . ASN A 1 106 ? 4.208 -12.124 -9.952 1.00 90.50 106 ASN A O 1
ATOM 865 N N . VAL A 1 107 ? 3.794 -12.039 -12.163 1.00 89.56 107 VAL A N 1
ATOM 866 C CA . VAL A 1 107 ? 2.345 -12.270 -12.077 1.00 89.56 107 VAL A CA 1
ATOM 867 C C . VAL A 1 107 ? 2.014 -13.630 -11.454 1.00 89.56 107 VAL A C 1
ATOM 869 O O . VAL A 1 107 ? 1.129 -13.702 -10.599 1.00 89.56 107 VAL A O 1
ATOM 872 N N . GLU A 1 108 ? 2.741 -14.682 -11.839 1.00 91.69 108 GLU A N 1
ATOM 873 C CA . GLU A 1 108 ? 2.521 -16.058 -11.372 1.00 91.69 108 GLU A CA 1
ATOM 874 C C . GLU A 1 108 ? 2.763 -16.194 -9.869 1.00 91.69 108 GLU A C 1
ATOM 876 O O . GLU A 1 108 ? 2.054 -16.927 -9.187 1.00 91.69 108 GLU A O 1
ATOM 881 N N . GLN A 1 109 ? 3.733 -15.448 -9.338 1.00 91.81 109 GLN A N 1
ATOM 882 C CA . GLN A 1 109 ? 4.028 -15.423 -7.906 1.00 91.81 109 GLN A CA 1
ATOM 883 C C . GLN A 1 109 ? 3.128 -14.443 -7.145 1.00 91.81 109 GLN A C 1
ATOM 885 O O . GLN A 1 109 ? 2.741 -14.707 -6.006 1.00 91.81 109 GLN A O 1
ATOM 890 N N . ALA A 1 110 ? 2.781 -13.309 -7.754 1.00 95.44 110 ALA A N 1
ATOM 891 C CA . ALA A 1 110 ? 2.088 -12.229 -7.066 1.00 95.44 110 ALA A CA 1
ATOM 892 C C . ALA A 1 110 ? 0.620 -12.531 -6.772 1.00 95.44 110 ALA A C 1
ATOM 894 O O . ALA A 1 110 ? 0.166 -12.294 -5.653 1.00 95.44 110 ALA A O 1
ATOM 895 N N . LEU A 1 111 ? -0.117 -13.068 -7.749 1.00 96.19 111 LEU A N 1
ATOM 896 C CA . LEU A 1 111 ? -1.531 -13.404 -7.569 1.00 96.19 111 LEU A CA 1
ATOM 897 C C . LEU A 1 111 ? -1.776 -14.345 -6.373 1.00 96.19 111 LEU A C 1
ATOM 899 O O . LEU A 1 111 ? -2.558 -13.971 -5.492 1.00 96.19 111 LEU A O 1
ATOM 903 N N . PRO A 1 112 ? -1.129 -15.525 -6.279 1.00 97.50 112 PRO A N 1
ATOM 904 C CA . PRO A 1 112 ? -1.350 -16.429 -5.154 1.00 97.50 112 PRO A CA 1
ATOM 905 C C . PRO A 1 112 ? -0.849 -15.852 -3.826 1.00 97.50 112 PRO A C 1
ATOM 907 O O . PRO A 1 112 ? -1.516 -16.035 -2.809 1.00 97.50 112 PRO A O 1
ATOM 910 N N . ALA A 1 113 ? 0.270 -15.117 -3.814 1.00 98.25 113 ALA A N 1
ATOM 911 C CA . ALA A 1 113 ? 0.794 -14.507 -2.592 1.00 98.25 113 ALA A CA 1
ATOM 912 C C . ALA A 1 113 ? -0.176 -13.468 -2.002 1.00 98.25 113 ALA A C 1
ATOM 914 O O . ALA A 1 113 ? -0.501 -13.524 -0.815 1.00 98.25 113 ALA A O 1
ATOM 915 N N . ILE A 1 114 ? -0.686 -12.552 -2.833 1.00 98.44 114 ILE A N 1
ATOM 916 C CA . ILE A 1 114 ? -1.610 -11.497 -2.394 1.00 98.44 114 ILE A CA 1
ATOM 917 C C . ILE A 1 114 ? -2.939 -12.105 -1.931 1.00 98.44 114 ILE A C 1
ATOM 919 O O . ILE A 1 114 ? -3.402 -11.806 -0.829 1.00 98.44 114 ILE A O 1
ATOM 923 N N . ASN A 1 115 ? -3.526 -13.009 -2.723 1.00 98.19 115 ASN A N 1
ATOM 924 C CA . ASN A 1 115 ? -4.788 -13.660 -2.363 1.00 98.19 115 ASN A CA 1
ATOM 925 C C . ASN A 1 115 ? -4.654 -14.508 -1.088 1.00 98.19 115 ASN A C 1
ATOM 927 O O . ASN A 1 115 ? -5.530 -14.469 -0.223 1.00 98.19 115 ASN A O 1
ATOM 931 N N . GLY A 1 116 ? -3.537 -15.225 -0.933 1.00 98.31 116 GLY A N 1
ATOM 932 C CA . GLY A 1 116 ? -3.233 -15.977 0.283 1.00 98.31 116 GLY A CA 1
ATOM 933 C C . GLY A 1 116 ? -3.137 -15.077 1.516 1.00 98.31 116 GLY A C 1
ATOM 934 O O . GLY A 1 116 ? -3.678 -15.415 2.569 1.00 98.31 116 GLY A O 1
ATOM 935 N N . CYS A 1 117 ? -2.522 -13.899 1.391 1.00 98.50 117 CYS A N 1
ATOM 936 C CA . CYS A 1 117 ? -2.432 -12.931 2.483 1.00 98.50 117 CYS A CA 1
ATOM 937 C C . CYS A 1 117 ? -3.771 -12.275 2.836 1.00 98.50 117 CYS A C 1
ATOM 939 O O . CYS A 1 117 ? -4.051 -12.112 4.027 1.00 98.50 117 CYS A O 1
ATOM 941 N N . ASN A 1 118 ? -4.629 -11.974 1.855 1.00 97.81 118 ASN A N 1
ATOM 942 C CA . ASN A 1 118 ? -6.002 -11.533 2.125 1.00 97.81 118 ASN A CA 1
ATOM 943 C C . ASN A 1 118 ? -6.752 -12.585 2.951 1.00 97.81 118 ASN A C 1
ATOM 945 O O . ASN A 1 118 ? -7.286 -12.268 4.013 1.00 97.81 118 ASN A O 1
ATOM 949 N N . ALA A 1 119 ? -6.729 -13.845 2.499 1.00 97.31 119 ALA A N 1
ATOM 950 C CA . ALA A 1 119 ? -7.430 -14.945 3.155 1.00 97.31 119 ALA A CA 1
ATOM 951 C C . ALA A 1 119 ? -6.896 -15.219 4.571 1.00 97.31 119 ALA A C 1
ATOM 953 O O . ALA A 1 119 ? -7.675 -15.368 5.509 1.00 97.31 119 ALA A O 1
ATOM 954 N N . LYS A 1 120 ? -5.568 -15.233 4.747 1.00 97.56 120 LYS A N 1
ATOM 955 C CA . LYS A 1 120 ? -4.914 -15.519 6.033 1.00 97.56 120 LYS A CA 1
ATOM 956 C C . LYS A 1 120 ? -5.180 -14.454 7.098 1.00 97.56 120 LYS A C 1
ATOM 958 O O . LYS A 1 120 ? -5.182 -14.769 8.284 1.00 97.56 120 LYS A O 1
ATOM 963 N N . THR A 1 121 ? -5.336 -13.196 6.695 1.00 96.94 121 THR A N 1
ATOM 964 C CA . THR A 1 121 ? -5.398 -12.053 7.626 1.00 96.94 121 THR A CA 1
ATOM 965 C C . THR A 1 121 ? -6.798 -11.466 7.795 1.00 96.94 121 THR A C 1
ATOM 967 O O . THR A 1 121 ? -6.976 -10.562 8.625 1.00 96.94 121 THR A O 1
ATOM 970 N N . SER A 1 122 ? -7.768 -11.987 7.035 1.00 92.75 122 SER A N 1
ATOM 971 C CA . SER A 1 122 ? -9.17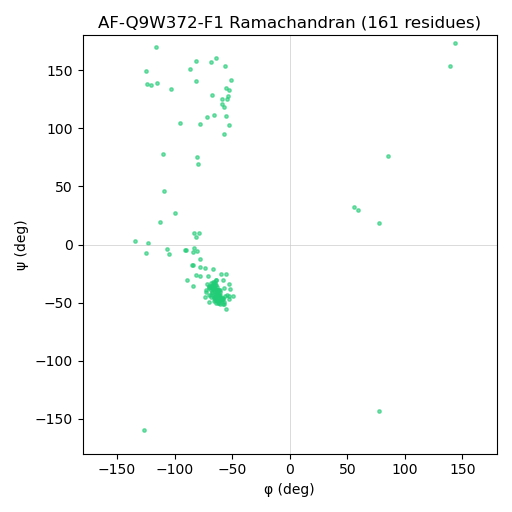5 -11.605 7.106 1.00 92.75 122 SER A CA 1
ATOM 972 C C . SER A 1 122 ? -9.692 -11.694 8.540 1.00 92.75 122 SER A C 1
ATOM 974 O O . SER A 1 122 ? -9.453 -12.664 9.260 1.00 92.75 122 S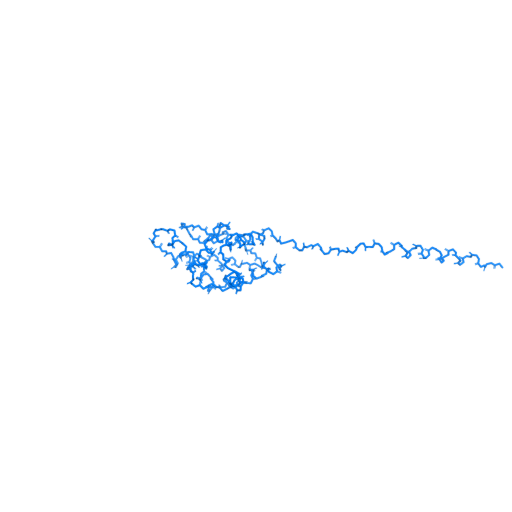ER A O 1
ATOM 976 N N . SER A 1 123 ? -10.398 -10.651 8.965 1.00 81.25 123 SER A N 1
ATOM 977 C CA . SER A 1 123 ? -11.054 -10.580 10.268 1.00 81.25 123 SER A CA 1
ATOM 978 C C . SER A 1 123 ? -12.563 -10.511 10.094 1.00 81.25 123 SER A C 1
ATOM 980 O O . SER A 1 123 ? -13.054 -9.759 9.263 1.00 81.25 123 SER A O 1
ATOM 982 N N . ARG A 1 124 ? -13.305 -11.233 10.940 1.00 77.56 124 ARG A N 1
ATOM 983 C CA . ARG A 1 124 ? -14.781 -11.255 10.950 1.00 77.56 124 ARG A CA 1
ATOM 984 C C . ARG A 1 124 ? -15.429 -10.041 11.637 1.00 77.56 124 ARG A C 1
ATOM 986 O O . ARG A 1 124 ? -16.620 -10.076 11.923 1.00 77.56 124 ARG A O 1
ATOM 993 N N . GLY A 1 125 ? -14.657 -9.013 11.977 1.00 75.62 125 GLY A N 1
ATOM 994 C CA . GLY A 1 125 ? -15.181 -7.845 12.684 1.00 75.62 125 GLY A CA 1
ATOM 995 C C . GLY A 1 125 ? -15.749 -6.801 11.725 1.00 75.62 125 GLY A C 1
ATOM 996 O O . GLY A 1 125 ? -15.287 -6.666 10.595 1.00 75.62 125 GLY A O 1
ATOM 997 N N . SER A 1 126 ? -16.735 -6.049 12.203 1.00 78.88 126 SER A N 1
ATOM 998 C CA . SER A 1 126 ? -17.299 -4.890 11.514 1.00 78.88 126 SER A CA 1
ATOM 999 C C . SER A 1 126 ? -16.774 -3.599 12.139 1.00 78.88 126 SER A C 1
ATOM 1001 O O . SER A 1 126 ? -16.811 -3.451 13.360 1.00 78.88 126 SER A O 1
ATOM 1003 N N . GLY A 1 127 ? -16.350 -2.646 11.311 1.00 87.94 127 GLY A N 1
ATOM 1004 C CA . GLY A 1 127 ? -15.958 -1.307 11.749 1.00 87.94 127 GLY A CA 1
ATOM 1005 C C . GLY A 1 127 ? -14.717 -0.791 11.029 1.00 87.94 127 GLY A C 1
ATOM 1006 O O . GLY A 1 127 ? -13.864 -1.569 10.605 1.00 87.94 127 GLY A O 1
ATOM 1007 N N . ALA A 1 128 ? -14.602 0.535 10.925 1.00 90.69 128 ALA A N 1
ATOM 1008 C CA . ALA A 1 128 ? -13.514 1.190 10.197 1.00 90.69 128 ALA A CA 1
ATOM 1009 C C . ALA A 1 128 ? -12.124 0.765 10.707 1.00 90.69 128 ALA A C 1
ATOM 1011 O O . ALA A 1 128 ? -11.256 0.406 9.915 1.00 90.69 128 ALA A O 1
ATOM 1012 N N . GLN A 1 129 ? -11.928 0.706 12.030 1.00 94.12 129 GLN A N 1
ATOM 1013 C CA . GLN A 1 129 ? -10.639 0.308 12.606 1.00 94.12 129 GLN A CA 1
ATOM 1014 C C . GLN A 1 129 ? -10.280 -1.150 12.293 1.00 94.12 129 GLN A C 1
ATOM 1016 O O . GLN A 1 129 ? -9.125 -1.453 12.004 1.00 94.12 129 GLN A O 1
ATOM 1021 N N . THR A 1 130 ? -11.263 -2.056 12.293 1.00 94.94 130 THR A N 1
ATOM 1022 C CA . THR A 1 130 ? -11.031 -3.465 11.950 1.00 94.94 130 THR A CA 1
ATOM 1023 C C . THR A 1 130 ? -10.517 -3.617 10.522 1.00 94.94 130 THR A C 1
ATOM 1025 O O . THR A 1 130 ? -9.626 -4.431 10.276 1.00 94.94 130 THR A O 1
ATOM 1028 N N . VAL A 1 131 ? -11.042 -2.816 9.595 1.00 95.88 131 VAL A N 1
ATOM 1029 C CA . VAL A 1 131 ? -10.614 -2.807 8.195 1.00 95.88 131 VAL A CA 1
ATOM 1030 C C . VAL A 1 131 ? -9.210 -2.220 8.042 1.00 95.88 131 VAL A C 1
ATOM 1032 O O . VAL A 1 131 ? -8.380 -2.809 7.352 1.00 95.88 131 VAL A O 1
ATOM 1035 N N . VAL A 1 132 ? -8.905 -1.117 8.730 1.00 97.19 132 VAL A N 1
ATOM 1036 C CA . VAL A 1 132 ? -7.555 -0.526 8.755 1.00 97.19 132 VAL A CA 1
ATOM 1037 C C . VAL A 1 132 ? -6.528 -1.534 9.285 1.00 97.19 132 VAL A C 1
ATOM 1039 O O . VAL A 1 132 ? -5.476 -1.741 8.675 1.00 97.19 132 VAL A O 1
ATOM 1042 N N . ASP A 1 133 ? -6.849 -2.225 10.381 1.00 97.38 133 ASP A N 1
ATOM 1043 C CA . ASP A 1 133 ? -5.978 -3.257 10.942 1.00 97.38 133 ASP A CA 1
ATOM 1044 C C . ASP A 1 133 ? -5.856 -4.471 10.005 1.00 97.38 133 ASP A C 1
ATOM 1046 O O . ASP A 1 133 ? -4.786 -5.075 9.912 1.00 97.38 133 ASP A O 1
ATOM 1050 N N . TRP A 1 134 ? -6.923 -4.839 9.285 1.00 97.44 134 TRP A N 1
ATOM 1051 C CA . TRP A 1 134 ? -6.864 -5.893 8.26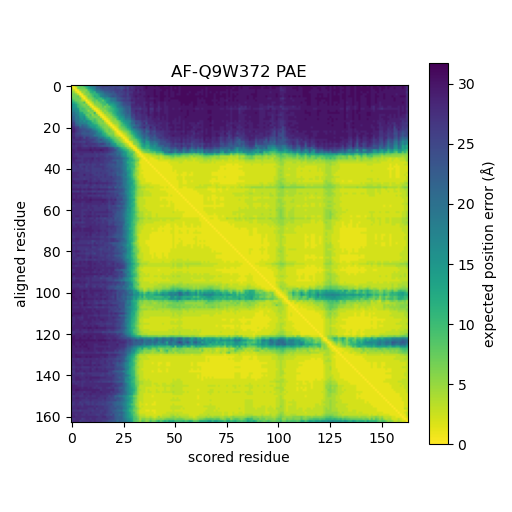9 1.00 97.44 134 TRP A CA 1
ATOM 1052 C C . TRP A 1 134 ? -5.944 -5.508 7.109 1.00 97.44 134 TRP A C 1
ATOM 1054 O O . TRP A 1 134 ? -5.055 -6.293 6.772 1.00 97.44 134 TRP A O 1
ATOM 1064 N N . CYS A 1 135 ? -6.079 -4.296 6.568 1.00 98.19 135 CYS A N 1
ATOM 1065 C CA . CYS A 1 135 ? -5.189 -3.765 5.537 1.00 98.19 135 CYS A CA 1
ATOM 1066 C C . CYS A 1 135 ? -3.725 -3.859 5.963 1.00 98.19 135 CYS A C 1
ATOM 1068 O O . CYS A 1 135 ? -2.884 -4.344 5.203 1.00 98.19 135 CYS A O 1
ATOM 1070 N N . PHE A 1 136 ? -3.419 -3.450 7.195 1.00 98.38 136 PHE A N 1
ATOM 1071 C CA . PHE A 1 136 ? -2.066 -3.541 7.730 1.00 98.38 136 PHE A CA 1
ATOM 1072 C C . PHE A 1 136 ? -1.564 -4.989 7.813 1.00 98.38 136 PHE A C 1
ATOM 1074 O O . PHE A 1 136 ? -0.491 -5.295 7.292 1.00 98.38 136 PHE A O 1
ATOM 1081 N N . ARG A 1 137 ? -2.338 -5.907 8.409 1.00 98.31 137 ARG A N 1
ATOM 1082 C CA . ARG A 1 137 ? -1.929 -7.318 8.529 1.00 98.31 137 ARG A CA 1
ATOM 1083 C C . ARG A 1 137 ? -1.725 -7.970 7.163 1.00 98.31 137 ARG A C 1
ATOM 1085 O O . ARG A 1 137 ? -0.740 -8.684 6.973 1.00 98.31 137 ARG A O 1
ATOM 1092 N N . ALA A 1 138 ? -2.629 -7.721 6.215 1.00 98.50 138 ALA A N 1
ATOM 1093 C CA . ALA A 1 138 ? -2.517 -8.219 4.849 1.00 98.50 138 ALA A CA 1
ATOM 1094 C C . ALA A 1 138 ? -1.245 -7.685 4.178 1.00 98.50 138 ALA A C 1
ATOM 1096 O O . ALA A 1 138 ? -0.505 -8.448 3.561 1.00 98.50 138 ALA A O 1
ATOM 1097 N N . PHE A 1 139 ? -0.944 -6.397 4.361 1.00 98.62 139 PHE A N 1
ATOM 1098 C CA . PHE A 1 139 ? 0.242 -5.760 3.800 1.00 98.62 139 PHE A CA 1
ATOM 1099 C C . PHE A 1 139 ? 1.534 -6.339 4.384 1.00 98.62 139 PHE A C 1
ATOM 1101 O O . PHE A 1 139 ? 2.424 -6.720 3.628 1.00 98.62 139 PHE A O 1
ATOM 1108 N N . VAL A 1 140 ? 1.624 -6.485 5.710 1.00 98.38 140 VAL A N 1
ATOM 1109 C CA . VAL A 1 140 ? 2.778 -7.113 6.378 1.00 98.38 140 VAL A CA 1
ATOM 1110 C C . VAL A 1 140 ? 2.956 -8.564 5.926 1.00 98.38 140 VAL A C 1
ATOM 1112 O O . VAL A 1 140 ? 4.080 -9.002 5.687 1.00 98.38 140 VAL A O 1
ATOM 1115 N N . CYS A 1 141 ? 1.859 -9.301 5.737 1.00 98.62 141 CYS A N 1
ATOM 1116 C CA . CYS A 1 141 ? 1.913 -10.639 5.157 1.00 98.62 141 CYS A CA 1
ATOM 1117 C C . CYS A 1 141 ? 2.523 -10.620 3.745 1.00 98.62 141 CYS A C 1
ATOM 1119 O O . CYS A 1 141 ? 3.430 -11.403 3.473 1.00 98.62 141 CYS A O 1
ATOM 1121 N N . VAL A 1 142 ? 2.088 -9.708 2.865 1.00 98.50 142 VAL A N 1
ATOM 1122 C CA . VAL A 1 142 ? 2.644 -9.569 1.505 1.00 98.50 142 VAL A CA 1
ATOM 1123 C C . VAL A 1 142 ? 4.116 -9.155 1.548 1.00 98.50 142 VAL A C 1
ATOM 1125 O O . VAL A 1 142 ? 4.919 -9.679 0.772 1.00 98.50 142 VAL A O 1
ATOM 1128 N N . LEU A 1 143 ? 4.496 -8.270 2.476 1.00 97.81 143 LEU A N 1
ATOM 1129 C CA . LEU A 1 143 ? 5.881 -7.840 2.670 1.00 97.81 143 LEU A CA 1
ATOM 1130 C C . LEU A 1 143 ? 6.836 -8.990 3.014 1.00 97.81 143 LEU A C 1
ATOM 1132 O O . LEU A 1 143 ? 8.021 -8.885 2.710 1.00 97.81 143 LEU A O 1
ATOM 1136 N N . ALA A 1 144 ? 6.337 -10.080 3.602 1.00 97.75 144 ALA A N 1
ATOM 1137 C CA . ALA A 1 144 ? 7.119 -11.276 3.916 1.00 97.75 144 ALA A CA 1
ATOM 1138 C C . ALA A 1 144 ? 7.311 -12.229 2.714 1.00 97.75 144 ALA A C 1
ATOM 1140 O O . ALA A 1 144 ? 7.822 -13.337 2.876 1.00 97.75 144 ALA A O 1
ATOM 1141 N N . THR A 1 145 ? 6.891 -11.829 1.511 1.00 97.56 145 THR A N 1
ATOM 1142 C CA . THR A 1 145 ? 6.987 -12.624 0.275 1.00 97.56 145 THR A CA 1
ATOM 1143 C C . THR A 1 145 ? 7.908 -11.946 -0.753 1.00 97.56 145 THR A C 1
ATOM 1145 O O . THR A 1 145 ? 8.234 -10.766 -0.598 1.00 97.56 145 THR A O 1
ATOM 1148 N N . PRO A 1 146 ? 8.274 -12.615 -1.866 1.00 94.75 146 PRO A N 1
ATOM 1149 C CA . PRO A 1 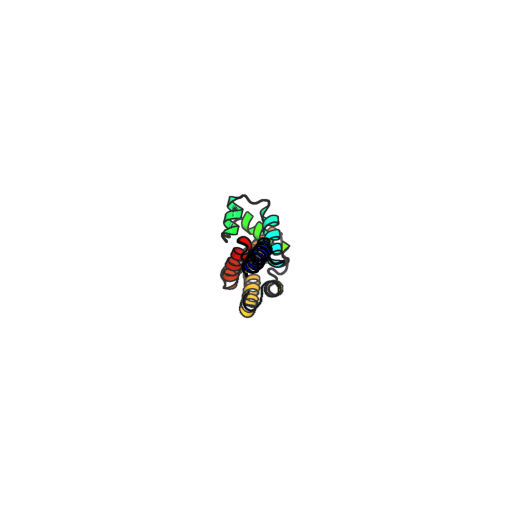146 ? 8.994 -11.968 -2.970 1.00 94.75 146 PRO A CA 1
ATOM 1150 C C . PRO A 1 146 ? 8.289 -10.728 -3.552 1.00 94.75 146 PRO A C 1
ATOM 1152 O O . PRO A 1 146 ? 8.952 -9.831 -4.076 1.00 94.75 146 PRO A O 1
ATOM 1155 N N . VAL A 1 147 ? 6.957 -10.635 -3.426 1.00 96.31 147 VAL A N 1
ATOM 1156 C CA . VAL A 1 147 ? 6.179 -9.439 -3.800 1.00 96.31 147 VAL A CA 1
ATOM 1157 C C . VAL A 1 147 ? 6.574 -8.242 -2.935 1.00 96.31 147 VAL A C 1
ATOM 1159 O O . VAL A 1 147 ? 6.696 -7.129 -3.440 1.00 96.31 147 VAL A O 1
ATOM 1162 N N . GLY A 1 148 ? 6.823 -8.474 -1.646 1.00 96.38 148 GLY A N 1
ATOM 1163 C CA . GLY A 1 148 ? 7.308 -7.469 -0.707 1.00 96.38 148 GLY A CA 1
ATOM 1164 C C . GLY A 1 148 ? 8.673 -6.908 -1.086 1.00 96.38 148 GLY A C 1
ATOM 1165 O O . GLY A 1 148 ? 8.861 -5.693 -1.115 1.00 96.38 148 GLY A O 1
ATOM 1166 N N . GLU A 1 149 ? 9.613 -7.782 -1.440 1.00 94.75 149 GLU A N 1
ATOM 1167 C CA . GLU A 1 149 ? 10.950 -7.375 -1.889 1.00 94.75 149 GLU A CA 1
ATOM 1168 C C . GLU A 1 149 ? 10.914 -6.617 -3.220 1.00 94.75 149 GLU A C 1
ATOM 1170 O O . GLU A 1 149 ? 11.654 -5.650 -3.419 1.00 94.75 149 GLU A O 1
ATOM 1175 N N . TRP A 1 150 ? 10.022 -7.007 -4.134 1.00 93.94 150 TRP A N 1
ATOM 1176 C CA . TRP A 1 150 ? 9.742 -6.213 -5.328 1.00 93.94 150 TRP A CA 1
ATOM 1177 C C . TRP A 1 150 ? 9.186 -4.829 -4.974 1.00 93.94 150 TRP A C 1
ATOM 1179 O O . TRP A 1 150 ? 9.696 -3.831 -5.482 1.00 93.94 150 TRP A O 1
ATOM 1189 N N . TYR A 1 151 ? 8.195 -4.755 -4.082 1.00 95.06 151 TYR A N 1
ATOM 1190 C CA . TYR A 1 151 ? 7.553 -3.499 -3.696 1.00 95.06 151 TYR A CA 1
ATOM 1191 C C . TYR A 1 151 ? 8.559 -2.503 -3.110 1.00 95.06 151 TYR A C 1
ATOM 1193 O O . TYR A 1 151 ? 8.589 -1.350 -3.536 1.00 95.06 151 TYR A O 1
ATOM 1201 N N . LYS A 1 152 ? 9.426 -2.951 -2.191 1.00 95.69 152 LYS A N 1
ATOM 1202 C CA . LYS A 1 152 ? 10.463 -2.105 -1.576 1.00 95.69 152 LYS A CA 1
ATOM 1203 C C . LYS A 1 152 ? 11.397 -1.498 -2.625 1.00 95.69 152 LYS A C 1
ATOM 1205 O O . LYS A 1 152 ? 11.643 -0.294 -2.595 1.00 95.69 152 LYS A O 1
ATOM 1210 N N . ARG A 1 153 ? 11.881 -2.312 -3.573 1.00 93.25 153 ARG A N 1
ATOM 1211 C CA . ARG A 1 153 ? 12.739 -1.840 -4.673 1.00 93.25 153 ARG A CA 1
ATOM 1212 C C . ARG A 1 153 ? 11.996 -0.864 -5.578 1.00 93.25 153 ARG A C 1
ATOM 1214 O O . ARG A 1 153 ? 12.470 0.244 -5.786 1.00 93.25 153 ARG A O 1
ATOM 1221 N N . HIS A 1 154 ? 10.802 -1.239 -6.035 1.00 92.88 154 HIS A N 1
ATOM 1222 C CA . HIS A 1 154 ? 10.006 -0.410 -6.936 1.00 92.88 154 HIS A CA 1
ATOM 1223 C C . HIS A 1 154 ? 9.672 0.956 -6.326 1.00 92.88 154 HIS A C 1
ATOM 1225 O O . HIS A 1 154 ? 9.856 1.983 -6.972 1.00 92.88 154 HIS A O 1
ATOM 1231 N N . MET A 1 155 ? 9.229 0.989 -5.069 1.00 94.50 155 MET A N 1
ATOM 1232 C CA . MET A 1 155 ? 8.941 2.249 -4.388 1.00 94.50 155 MET A CA 1
ATOM 1233 C C . MET A 1 155 ? 10.202 3.080 -4.143 1.00 94.50 155 MET A C 1
ATOM 1235 O O . MET A 1 155 ? 10.133 4.303 -4.231 1.00 94.50 155 MET A O 1
ATOM 1239 N N . SER A 1 156 ? 11.351 2.448 -3.879 1.00 93.50 156 SER A N 1
ATOM 1240 C CA . SER A 1 156 ? 12.630 3.160 -3.783 1.00 93.50 156 SER A CA 1
ATOM 1241 C C . SER A 1 156 ? 12.996 3.827 -5.111 1.00 93.50 156 SER A C 1
ATOM 1243 O O . SER A 1 156 ? 13.343 5.007 -5.120 1.00 93.50 156 SER A O 1
ATOM 1245 N N . ASP A 1 157 ? 12.828 3.126 -6.235 1.00 92.00 157 ASP A N 1
ATOM 1246 C CA . ASP A 1 157 ? 13.065 3.691 -7.565 1.00 92.00 157 ASP A CA 1
ATOM 1247 C C . ASP A 1 157 ? 12.114 4.857 -7.860 1.00 92.00 157 ASP A C 1
ATOM 1249 O O . ASP A 1 157 ? 12.548 5.907 -8.326 1.00 92.00 157 ASP A O 1
ATOM 1253 N N . VAL A 1 158 ? 10.828 4.727 -7.520 1.00 92.56 158 VAL A N 1
ATOM 1254 C CA . VAL A 1 158 ? 9.837 5.802 -7.693 1.00 92.56 158 VAL A CA 1
ATOM 1255 C C . VAL A 1 158 ? 10.191 7.041 -6.869 1.00 92.56 158 VAL A C 1
ATOM 1257 O O . VAL A 1 158 ? 10.132 8.153 -7.392 1.00 92.56 158 VAL A O 1
ATOM 1260 N N . ILE A 1 159 ? 10.570 6.873 -5.599 1.00 92.00 159 ILE A N 1
ATOM 1261 C CA . ILE A 1 159 ? 10.919 7.990 -4.704 1.00 92.00 159 ILE A CA 1
ATOM 1262 C C . ILE A 1 159 ? 12.200 8.692 -5.169 1.00 92.00 159 ILE A C 1
ATOM 1264 O O . ILE A 1 159 ? 12.273 9.918 -5.118 1.00 92.00 159 ILE A O 1
ATOM 1268 N N . ASN A 1 160 ? 13.181 7.932 -5.655 1.00 90.50 160 ASN A N 1
ATOM 1269 C CA . ASN A 1 160 ? 14.459 8.465 -6.126 1.00 90.50 160 ASN A CA 1
ATOM 1270 C C . ASN A 1 160 ? 14.414 8.984 -7.576 1.00 90.50 160 ASN A C 1
ATOM 1272 O O . ASN A 1 160 ? 15.411 9.515 -8.057 1.00 90.50 160 ASN A O 1
ATOM 1276 N N . GLY A 1 161 ? 13.281 8.844 -8.275 1.00 87.75 161 GLY A N 1
ATOM 1277 C CA . GLY A 1 161 ? 13.133 9.275 -9.669 1.00 87.75 161 GLY A CA 1
ATOM 1278 C C . GLY A 1 161 ? 13.768 8.334 -10.701 1.00 87.75 161 GLY A C 1
ATOM 1279 O O . GLY A 1 161 ? 13.986 8.741 -11.839 1.00 87.75 161 GLY A O 1
ATOM 1280 N N . ASN A 1 162 ? 14.038 7.083 -10.325 1.00 84.88 162 ASN A N 1
ATOM 1281 C CA . ASN A 1 162 ? 14.621 6.048 -11.183 1.00 84.88 162 ASN A CA 1
ATOM 1282 C C . ASN A 1 162 ? 13.568 5.196 -11.930 1.00 84.88 162 ASN A C 1
ATOM 1284 O O . ASN A 1 162 ? 13.955 4.327 -12.713 1.00 84.88 162 ASN A O 1
ATOM 1288 N N . ALA A 1 163 ? 12.265 5.402 -11.673 1.00 79.88 163 ALA A N 1
ATOM 1289 C CA . ALA A 1 163 ? 11.154 4.583 -12.193 1.00 79.88 163 ALA A CA 1
ATOM 1290 C C . ALA A 1 163 ? 10.290 5.246 -13.277 1.00 79.88 163 ALA A C 1
ATOM 1292 O O . ALA A 1 163 ? 9.859 6.412 -13.088 1.00 79.88 163 ALA A O 1
#

Mean predicted aligned error: 11.14 Å